Protein AF-A0A2J4ZVD0-F1 (afdb_monomer)

Radius of gyration: 17.95 Å; Cα contacts (8 Å, |Δi|>4): 15; chains: 1; bounding box: 34×31×47 Å

Organism: NCBI:txid1134687

pLDDT: mean 87.19, std 7.93, range [53.59, 97.44]

Mean predicted aligned error: 7.22 Å

Secondary structure (DSSP, 8-state):
--HHHHHHHHHHHHHHHHHHHHHHHHHHHHHH-SSHHHHHHHHHHHHHHHHHHHHHSSHHHHHHHHHHHH--

Foldseek 3Di:
DPPVVVVVVVVVVVVVVVVVVVVVVVVCCVPVNDDPVVVVVVVVVVVVVVVCCCCPVPVVVVVPVVVVVVVD

Structure (mmCIF, N/CA/C/O backbone):
data_AF-A0A2J4ZVD0-F1
#
_entry.id   AF-A0A2J4ZVD0-F1
#
loop_
_atom_site.group_PDB
_atom_site.id
_atom_site.type_symbol
_atom_site.label_atom_id
_atom_site.label_alt_id
_atom_site.label_comp_id
_atom_site.label_asym_id
_atom_site.label_entity_id
_atom_site.label_seq_id
_atom_site.pdbx_PDB_ins_code
_atom_site.Cartn_x
_atom_site.Cartn_y
_atom_site.Cartn_z
_atom_site.occupancy
_atom_site.B_iso_or_equiv
_atom_site.auth_seq_id
_atom_site.auth_comp_id
_atom_site.auth_asym_id
_atom_site.auth_atom_id
_atom_site.pdbx_PDB_model_num
ATOM 1 N N . MET A 1 1 ? -10.150 11.819 25.063 1.00 61.41 1 MET A N 1
ATOM 2 C CA . MET 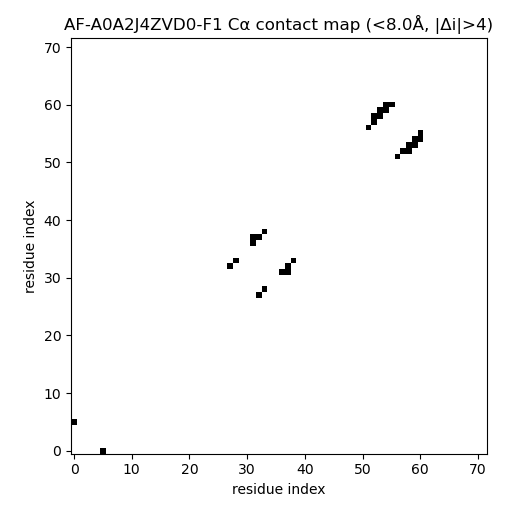A 1 1 ? -9.064 11.962 24.063 1.00 61.41 1 MET A CA 1
ATOM 3 C C . MET A 1 1 ? -9.348 13.198 23.226 1.00 61.41 1 ME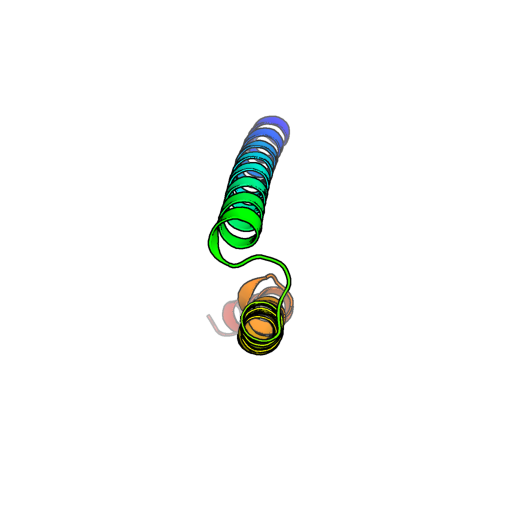T A C 1
ATOM 5 O O . MET A 1 1 ? -10.481 13.352 22.795 1.00 61.41 1 MET A O 1
ATOM 9 N N . ASN A 1 2 ? -8.374 14.088 23.017 1.00 83.62 2 ASN A N 1
ATOM 10 C CA . ASN A 1 2 ? -8.592 15.270 22.176 1.00 83.62 2 ASN A CA 1
ATOM 11 C C . ASN A 1 2 ? -8.736 14.823 20.709 1.00 83.62 2 ASN A C 1
ATOM 13 O O . ASN A 1 2 ? -7.780 14.291 20.133 1.00 83.62 2 ASN A O 1
ATOM 17 N N . LEU A 1 3 ? -9.921 15.005 20.116 1.00 87.88 3 LEU A N 1
ATOM 18 C CA . LEU A 1 3 ? -10.211 14.569 18.742 1.00 87.88 3 LEU A CA 1
ATOM 19 C C . LEU A 1 3 ? -9.252 15.203 17.730 1.00 87.88 3 LEU A C 1
ATOM 21 O O . LEU A 1 3 ? -8.740 14.502 16.864 1.00 87.88 3 LEU A O 1
ATOM 25 N N . LEU A 1 4 ? -8.923 16.486 17.903 1.00 90.00 4 LEU A N 1
ATOM 26 C CA . LEU A 1 4 ? -7.975 17.208 17.047 1.00 90.00 4 LEU A CA 1
ATOM 27 C C . LEU A 1 4 ? -6.586 16.553 17.019 1.00 90.00 4 LEU A C 1
ATOM 29 O O . LEU A 1 4 ? -5.991 16.405 15.956 1.00 90.00 4 LEU A O 1
ATOM 33 N N . LYS A 1 5 ? -6.090 16.092 18.175 1.00 88.25 5 LYS A N 1
ATOM 34 C CA . LYS A 1 5 ? -4.790 15.411 18.277 1.00 88.25 5 LYS A CA 1
ATOM 35 C C . LYS A 1 5 ? -4.815 14.043 17.590 1.00 88.25 5 LYS A C 1
ATOM 37 O O . LYS A 1 5 ? -3.858 13.676 16.918 1.00 88.25 5 LYS A O 1
ATOM 42 N N . SER A 1 6 ? -5.915 13.308 17.739 1.00 87.38 6 SER A N 1
ATOM 43 C CA . SER A 1 6 ? -6.077 11.977 17.134 1.00 87.38 6 SER A CA 1
ATOM 44 C C . SER A 1 6 ? -6.223 12.074 15.613 1.00 87.38 6 SER A C 1
ATOM 46 O O . SER A 1 6 ? -5.592 11.318 14.882 1.00 87.38 6 SER A O 1
ATOM 48 N N . LEU A 1 7 ? -6.983 13.061 15.133 1.00 90.81 7 LEU A N 1
ATOM 49 C CA . LEU A 1 7 ? -7.157 13.334 13.710 1.00 90.81 7 LEU A CA 1
ATOM 50 C C . LEU A 1 7 ? -5.838 13.744 13.052 1.00 90.81 7 LEU A C 1
ATOM 52 O O . LEU A 1 7 ? -5.502 13.209 12.001 1.00 90.81 7 LEU A O 1
ATOM 56 N N . ALA A 1 8 ? -5.066 14.627 13.691 1.00 92.44 8 ALA A N 1
ATOM 57 C CA . ALA A 1 8 ? -3.742 15.020 13.212 1.00 92.44 8 ALA A CA 1
ATOM 58 C C . ALA A 1 8 ? -2.754 13.837 13.170 1.00 92.44 8 ALA A C 1
ATOM 60 O O . ALA A 1 8 ? -1.973 13.704 12.227 1.00 92.44 8 ALA A O 1
ATOM 61 N N . ALA A 1 9 ? -2.801 12.93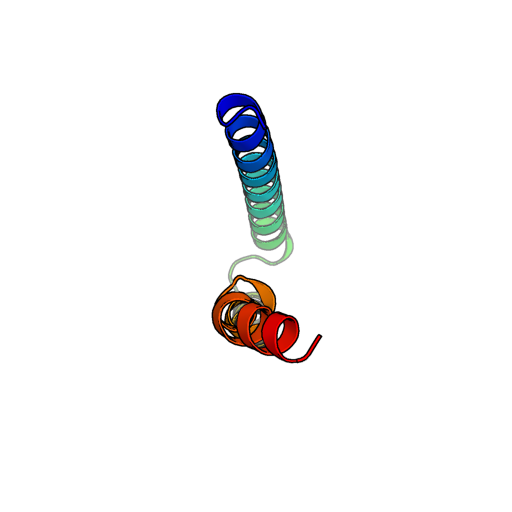9 14.158 1.00 91.94 9 ALA A N 1
ATOM 62 C CA . ALA A 1 9 ? -1.948 11.752 14.177 1.00 91.94 9 ALA A CA 1
ATOM 63 C C . ALA A 1 9 ? -2.302 10.772 13.044 1.00 91.94 9 ALA A C 1
ATOM 65 O O . ALA A 1 9 ? -1.432 10.357 12.285 1.00 91.94 9 ALA A O 1
ATOM 66 N N . VAL A 1 10 ? -3.584 10.446 12.862 1.00 91.44 10 VAL A N 1
ATOM 67 C CA . VAL A 1 10 ? -4.014 9.513 11.806 1.00 91.44 10 VAL A CA 1
ATOM 68 C C . VAL A 1 10 ? -3.784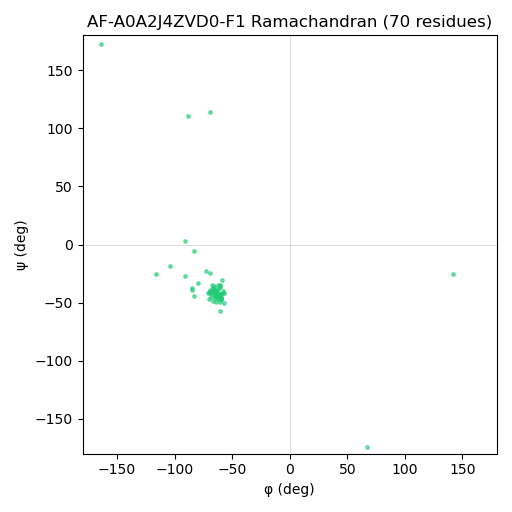 10.093 10.409 1.00 91.44 10 VAL A C 1
ATOM 70 O O . VAL A 1 10 ? -3.322 9.382 9.512 1.00 91.44 10 VAL A O 1
ATOM 73 N N . SER A 1 11 ? -4.068 11.383 10.205 1.00 91.50 11 SER A N 1
ATOM 74 C CA . SER A 1 11 ? -3.872 12.033 8.906 1.00 91.50 11 SER A CA 1
ATOM 75 C C . SER A 1 11 ? -2.394 12.124 8.526 1.00 91.50 11 SER A C 1
ATOM 77 O O . SER A 1 11 ? -2.049 11.829 7.383 1.00 91.50 11 SER A O 1
ATOM 79 N N . SER A 1 12 ? -1.512 12.446 9.478 1.00 93.81 12 SER A N 1
ATOM 80 C CA . SER A 1 12 ? -0.064 12.485 9.237 1.00 93.81 12 SER A CA 1
ATOM 81 C C . SER A 1 12 ? 0.499 11.104 8.903 1.00 93.81 12 SER A C 1
ATOM 83 O O . SER A 1 12 ? 1.225 10.974 7.917 1.00 93.81 12 SER A O 1
ATOM 85 N N . MET A 1 13 ? 0.094 10.057 9.632 1.00 94.00 13 MET A N 1
ATOM 86 C CA . MET A 1 13 ? 0.477 8.679 9.303 1.00 94.00 13 MET A CA 1
ATOM 87 C C . MET A 1 13 ? -0.032 8.267 7.917 1.00 94.00 13 MET A C 1
ATOM 89 O O . MET A 1 13 ? 0.721 7.701 7.128 1.00 94.00 13 MET A O 1
ATOM 93 N N . THR A 1 14 ? -1.273 8.622 7.573 1.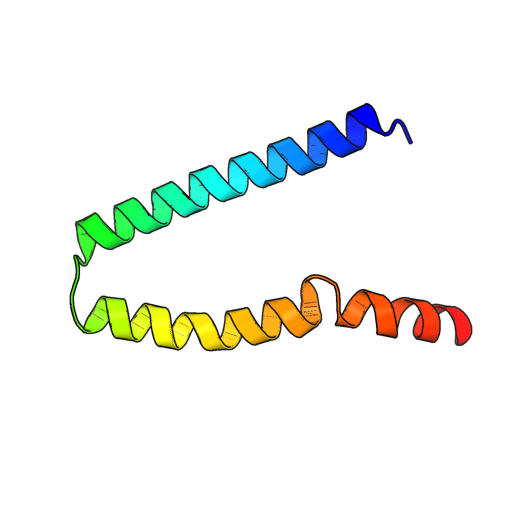00 92.38 14 THR A N 1
ATOM 94 C CA . THR A 1 14 ? -1.851 8.332 6.251 1.00 92.38 14 THR A CA 1
ATOM 95 C C . THR A 1 14 ? -1.085 9.043 5.136 1.00 92.38 14 THR A C 1
ATOM 97 O O . THR A 1 14 ? -0.783 8.438 4.106 1.00 92.38 14 THR A O 1
ATOM 100 N N . MET A 1 15 ? -0.749 10.321 5.329 1.00 95.19 15 MET A N 1
ATOM 101 C CA . MET A 1 15 ? -0.009 11.102 4.341 1.00 95.19 15 MET A CA 1
ATOM 102 C C . MET A 1 15 ? 1.387 10.521 4.122 1.00 95.19 15 MET A C 1
ATOM 104 O O . MET A 1 15 ? 1.803 10.328 2.981 1.00 95.19 15 MET A O 1
ATOM 108 N N . PHE A 1 16 ? 2.074 10.162 5.207 1.00 96.00 16 PHE A N 1
ATOM 109 C CA . PHE A 1 16 ? 3.383 9.528 5.141 1.00 96.00 16 PHE A CA 1
ATOM 110 C C . PHE A 1 16 ? 3.337 8.200 4.371 1.00 96.00 16 PHE A C 1
ATOM 112 O O . PHE A 1 16 ? 4.128 7.988 3.451 1.00 96.00 16 PHE A O 1
ATOM 119 N N . SER A 1 17 ? 2.352 7.341 4.657 1.00 93.81 17 SER A N 1
ATOM 120 C CA . SER A 1 17 ? 2.153 6.093 3.910 1.00 93.81 17 SER A CA 1
ATOM 121 C C . SER A 1 17 ? 1.875 6.327 2.422 1.00 93.81 17 SER A C 1
ATOM 123 O O . SER A 1 17 ? 2.366 5.565 1.590 1.00 93.81 17 SER A O 1
ATOM 125 N N . ARG A 1 18 ? 1.134 7.383 2.055 1.00 93.19 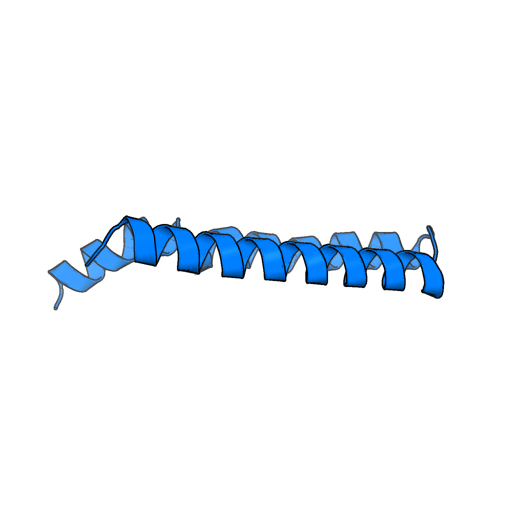18 ARG A N 1
ATOM 126 C CA . ARG A 1 18 ? 0.882 7.729 0.644 1.00 93.19 18 ARG A CA 1
ATOM 127 C C . ARG A 1 18 ? 2.145 8.180 -0.080 1.00 93.19 18 ARG A C 1
ATOM 129 O O . ARG A 1 18 ? 2.368 7.749 -1.206 1.00 93.19 18 ARG A O 1
ATOM 136 N N . VAL A 1 19 ? 2.978 8.998 0.562 1.00 97.44 19 VAL A N 1
ATOM 137 C CA . VAL A 1 19 ? 4.256 9.448 -0.014 1.00 97.44 19 VAL A CA 1
ATOM 138 C C . VAL A 1 19 ? 5.193 8.261 -0.242 1.00 97.44 19 VAL A C 1
ATOM 140 O O . VAL A 1 19 ? 5.767 8.133 -1.322 1.00 97.44 19 VAL A O 1
ATOM 143 N N . LEU A 1 20 ? 5.299 7.349 0.728 1.00 96.31 20 LEU A N 1
ATOM 144 C CA . LEU A 1 20 ? 6.085 6.123 0.563 1.00 96.31 20 LEU A CA 1
ATOM 145 C C . LEU A 1 20 ? 5.523 5.208 -0.533 1.00 96.31 20 LEU A C 1
ATOM 147 O O . LEU A 1 20 ? 6.292 4.646 -1.312 1.00 96.31 20 LEU A O 1
ATOM 151 N N . GLY A 1 21 ? 4.197 5.085 -0.631 1.00 93.38 21 GLY A N 1
ATOM 152 C CA . GLY A 1 21 ? 3.539 4.355 -1.716 1.00 93.38 21 GLY A CA 1
ATOM 153 C C . GLY A 1 21 ? 3.878 4.935 -3.089 1.00 93.38 21 GLY A C 1
ATOM 154 O O . GLY A 1 21 ? 4.273 4.196 -3.986 1.00 93.38 21 GLY A O 1
ATOM 155 N N . PHE A 1 22 ? 3.831 6.261 -3.224 1.00 94.88 22 PHE A N 1
ATOM 156 C CA . PHE A 1 22 ? 4.217 6.947 -4.455 1.00 94.88 22 PHE A CA 1
ATOM 157 C C . PHE A 1 22 ? 5.690 6.712 -4.812 1.00 94.88 22 PHE A C 1
ATOM 159 O O . PHE A 1 22 ? 6.007 6.391 -5.956 1.00 94.88 22 PHE A O 1
ATOM 166 N N . ALA A 1 23 ? 6.592 6.817 -3.833 1.00 96.94 23 ALA A N 1
ATOM 167 C CA . ALA A 1 23 ? 8.011 6.549 -4.045 1.00 96.94 23 ALA A CA 1
ATOM 168 C C . ALA A 1 23 ? 8.256 5.106 -4.515 1.00 96.94 23 ALA A C 1
ATOM 170 O O . ALA A 1 23 ? 9.023 4.887 -5.452 1.00 96.94 23 ALA A O 1
ATOM 171 N N . ARG A 1 24 ? 7.566 4.125 -3.916 1.00 92.50 24 ARG A N 1
ATOM 172 C CA . ARG A 1 24 ? 7.611 2.725 -4.357 1.00 92.50 24 ARG A CA 1
ATOM 173 C C . ARG A 1 24 ? 7.194 2.599 -5.819 1.00 92.50 24 ARG A C 1
ATOM 175 O O . ARG A 1 24 ? 7.915 1.984 -6.597 1.00 92.50 24 ARG A O 1
ATOM 182 N N . ASP A 1 25 ? 6.056 3.176 -6.189 1.00 90.50 25 ASP A N 1
ATOM 183 C CA . ASP A 1 25 ? 5.517 3.044 -7.543 1.00 90.50 25 ASP A CA 1
ATOM 184 C C . ASP A 1 25 ? 6.430 3.721 -8.580 1.00 90.50 25 ASP A C 1
ATOM 186 O O . ASP A 1 25 ? 6.681 3.152 -9.641 1.00 90.50 25 ASP A O 1
ATOM 190 N N . ALA A 1 26 ? 7.032 4.867 -8.243 1.00 92.94 26 ALA A N 1
ATOM 191 C CA . ALA A 1 26 ? 8.028 5.533 -9.083 1.00 92.94 26 ALA A CA 1
ATOM 192 C C . ALA A 1 26 ? 9.307 4.695 -9.272 1.00 92.94 26 ALA A C 1
ATOM 194 O O . ALA A 1 26 ? 9.840 4.618 -10.380 1.00 92.94 26 ALA A O 1
ATOM 195 N N . ILE A 1 27 ? 9.794 4.038 -8.212 1.00 94.25 27 ILE A N 1
ATOM 196 C CA . ILE A 1 27 ? 10.957 3.139 -8.284 1.00 94.25 27 ILE A CA 1
ATOM 197 C C . ILE A 1 27 ? 10.637 1.921 -9.154 1.00 94.25 27 ILE A C 1
ATOM 199 O O . ILE A 1 27 ? 11.433 1.570 -10.024 1.00 94.25 27 ILE A O 1
ATOM 203 N N . VAL A 1 28 ? 9.469 1.303 -8.960 1.00 91.06 28 VAL A N 1
ATOM 204 C CA . VAL A 1 28 ? 9.036 0.145 -9.755 1.00 91.06 28 VAL A CA 1
ATOM 205 C C . VAL A 1 28 ? 8.922 0.521 -11.231 1.00 91.06 28 VAL A C 1
ATOM 207 O O . VAL A 1 28 ? 9.472 -0.179 -12.078 1.00 91.06 28 VAL A O 1
ATOM 210 N N . ALA A 1 29 ? 8.297 1.660 -11.540 1.00 90.12 29 ALA A N 1
ATOM 211 C CA . ALA A 1 29 ? 8.187 2.156 -12.907 1.00 90.12 29 ALA A CA 1
ATOM 212 C C . ALA A 1 29 ? 9.559 2.457 -13.533 1.00 90.12 29 ALA A C 1
ATOM 214 O O . ALA A 1 29 ? 9.770 2.165 -14.706 1.00 90.12 29 ALA A O 1
ATOM 215 N N . ARG A 1 30 ? 10.513 2.998 -12.764 1.00 91.88 30 ARG A N 1
ATOM 216 C CA . ARG A 1 30 ? 11.861 3.308 -13.264 1.00 91.88 30 ARG A CA 1
ATOM 217 C C . ARG A 1 30 ? 12.708 2.062 -13.525 1.00 91.88 30 ARG A C 1
ATOM 219 O O . ARG A 1 30 ? 13.451 2.047 -14.499 1.00 91.88 30 ARG A O 1
ATOM 226 N N . ILE A 1 31 ? 12.655 1.068 -12.638 1.00 92.31 31 ILE A N 1
ATOM 227 C CA . IL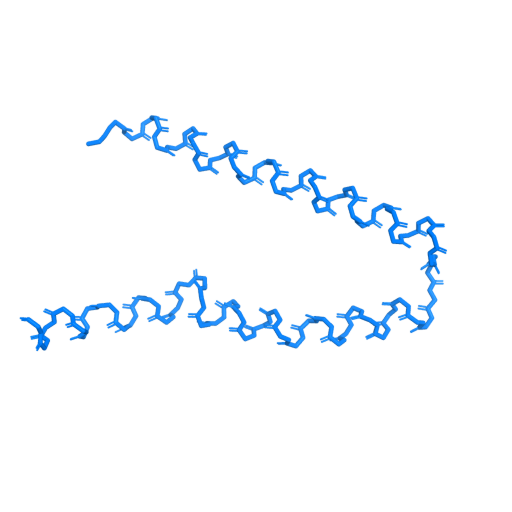E A 1 31 ? 13.517 -0.122 -12.714 1.00 92.31 31 ILE A CA 1
ATOM 228 C C . ILE A 1 31 ? 12.938 -1.162 -13.675 1.00 92.31 31 IL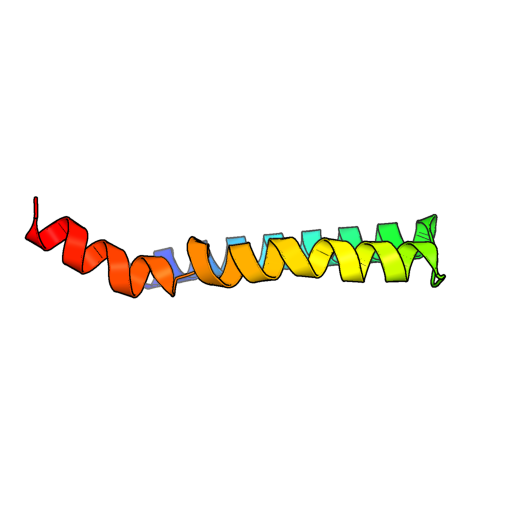E A C 1
ATOM 230 O O . ILE A 1 31 ? 13.674 -1.729 -14.475 1.00 92.31 31 ILE A O 1
ATOM 234 N N . PHE A 1 32 ? 11.632 -1.419 -13.592 1.00 88.56 32 PHE A N 1
ATOM 235 C CA . PHE A 1 32 ? 10.988 -2.506 -14.330 1.00 88.56 32 PHE A CA 1
ATOM 236 C C . PHE A 1 32 ? 10.193 -2.027 -15.551 1.00 88.56 32 PHE A C 1
ATOM 238 O O . PHE A 1 32 ? 9.921 -2.826 -16.444 1.00 88.56 32 PHE A O 1
ATOM 245 N N . GLY A 1 33 ? 9.840 -0.739 -15.619 1.00 86.12 33 GLY A N 1
ATOM 246 C CA . GLY A 1 33 ? 9.059 -0.186 -16.723 1.00 86.12 33 GLY A CA 1
ATOM 247 C C . GLY A 1 33 ? 7.621 -0.712 -16.787 1.00 86.12 33 GLY A C 1
ATOM 248 O O . GLY A 1 33 ? 7.142 -1.442 -15.914 1.00 86.12 33 GLY A O 1
ATOM 249 N N . ALA A 1 34 ? 6.920 -0.327 -17.851 1.00 84.62 34 ALA A N 1
ATOM 250 C CA . ALA A 1 34 ? 5.622 -0.894 -18.198 1.00 84.62 34 ALA A CA 1
ATOM 251 C C . ALA A 1 34 ? 5.840 -2.133 -19.080 1.00 84.62 34 ALA A C 1
ATOM 253 O O . ALA A 1 34 ? 6.290 -2.011 -20.219 1.00 84.62 34 ALA A O 1
ATOM 254 N N . GLY A 1 35 ? 5.555 -3.323 -18.550 1.00 88.12 35 GLY A N 1
ATOM 255 C CA . GLY A 1 35 ? 5.730 -4.580 -19.268 1.00 88.12 35 GLY A CA 1
ATOM 256 C C . GLY A 1 35 ? 4.992 -5.742 -18.608 1.00 88.12 35 GLY A C 1
ATOM 257 O O . GLY A 1 35 ? 4.490 -5.638 -17.492 1.00 88.12 35 GLY A O 1
ATOM 258 N N . MET A 1 36 ? 4.968 -6.894 -19.283 1.00 90.00 36 MET A N 1
ATOM 259 C CA . MET A 1 36 ? 4.185 -8.051 -18.822 1.00 90.00 36 MET A CA 1
ATOM 260 C C . MET A 1 36 ? 4.576 -8.545 -17.418 1.00 90.00 36 MET A C 1
ATOM 262 O O . MET A 1 36 ? 3.729 -9.055 -16.690 1.00 90.00 36 MET A O 1
ATOM 266 N N . ALA A 1 37 ? 5.841 -8.386 -17.014 1.00 89.06 37 ALA A N 1
ATOM 267 C CA . ALA A 1 37 ? 6.303 -8.786 -15.685 1.00 89.06 37 ALA A CA 1
ATOM 268 C C . ALA A 1 37 ? 5.729 -7.893 -14.568 1.00 89.06 37 ALA A C 1
ATOM 270 O O . ALA A 1 37 ? 5.308 -8.406 -13.528 1.00 89.06 37 ALA A O 1
ATOM 271 N N . THR A 1 38 ? 5.677 -6.573 -14.777 1.00 89.38 38 THR A N 1
ATOM 272 C CA . THR A 1 38 ? 5.084 -5.629 -13.820 1.00 89.38 38 THR A CA 1
ATOM 273 C C . THR A 1 38 ? 3.571 -5.793 -13.738 1.00 89.38 38 THR A C 1
ATOM 275 O O . THR A 1 38 ? 3.025 -5.810 -12.635 1.00 89.38 38 THR A O 1
ATOM 278 N N . ASP A 1 39 ? 2.905 -6.038 -14.867 1.00 87.75 39 ASP A N 1
ATOM 279 C CA . ASP A 1 39 ? 1.469 -6.334 -14.897 1.00 87.75 39 ASP A CA 1
ATOM 280 C C . ASP A 1 39 ? 1.132 -7.625 -14.136 1.00 87.75 39 ASP A C 1
ATOM 282 O O . ASP A 1 39 ? 0.238 -7.636 -13.283 1.00 87.75 39 ASP A O 1
ATOM 286 N N . ALA A 1 40 ? 1.890 -8.702 -14.374 1.00 90.94 40 ALA A N 1
ATOM 287 C CA . ALA A 1 40 ? 1.723 -9.967 -13.661 1.00 90.94 40 ALA A CA 1
ATOM 288 C C . ALA A 1 40 ? 1.928 -9.800 -12.146 1.00 90.94 40 ALA A C 1
ATOM 290 O O . ALA A 1 40 ? 1.133 -10.312 -11.352 1.00 90.94 40 ALA A O 1
ATOM 291 N N . PHE A 1 41 ? 2.945 -9.034 -11.738 1.00 90.19 41 PHE A N 1
ATOM 292 C CA . PHE A 1 41 ? 3.183 -8.712 -10.333 1.00 90.19 41 PHE A CA 1
ATOM 293 C C . PHE A 1 41 ? 1.997 -7.967 -9.707 1.00 90.19 41 PHE A C 1
ATOM 295 O O . PHE A 1 41 ? 1.541 -8.347 -8.628 1.00 90.19 41 PHE A O 1
ATOM 302 N N . PHE A 1 42 ? 1.447 -6.946 -10.370 1.00 90.38 42 PHE A N 1
ATOM 303 C CA . PHE A 1 42 ? 0.315 -6.191 -9.828 1.00 90.38 42 PHE A CA 1
ATOM 304 C C . PHE A 1 42 ? -0.964 -7.023 -9.719 1.00 90.38 42 PHE A C 1
ATOM 306 O O . PHE A 1 42 ? -1.699 -6.883 -8.735 1.00 90.38 42 PHE A O 1
ATOM 313 N N . VAL A 1 43 ? -1.228 -7.911 -10.681 1.00 92.56 43 VAL A N 1
ATOM 314 C CA . VAL A 1 43 ? -2.358 -8.848 -10.608 1.00 92.56 43 VAL A CA 1
ATOM 315 C C . VAL A 1 43 ? -2.179 -9.809 -9.434 1.00 92.56 43 VAL A C 1
ATOM 317 O O . VAL A 1 43 ? -3.083 -9.927 -8.602 1.00 92.56 43 VAL A O 1
ATOM 320 N N . ALA A 1 44 ? -1.004 -10.430 -9.308 1.00 92.62 44 ALA A N 1
ATOM 321 C CA . ALA A 1 44 ? -0.702 -11.336 -8.204 1.00 92.62 44 ALA A CA 1
ATOM 322 C C . ALA A 1 44 ? -0.795 -10.627 -6.844 1.00 92.62 44 ALA A C 1
ATOM 324 O O . ALA A 1 44 ? -1.399 -11.144 -5.907 1.00 92.62 44 ALA A O 1
ATOM 325 N N . PHE A 1 45 ? -0.272 -9.404 -6.738 1.00 90.81 45 PHE A N 1
ATOM 326 C CA . PHE A 1 45 ? -0.280 -8.626 -5.500 1.00 90.81 45 PHE A CA 1
ATOM 327 C C . PHE A 1 45 ? -1.682 -8.141 -5.093 1.00 90.81 45 PHE A C 1
ATOM 329 O O . PHE A 1 45 ? -1.944 -7.901 -3.909 1.00 90.81 45 PHE A O 1
ATOM 336 N N . LYS A 1 46 ? -2.616 -8.009 -6.042 1.00 91.00 46 LYS A N 1
ATOM 337 C CA . LYS A 1 46 ? -3.999 -7.600 -5.759 1.00 91.00 46 LYS A CA 1
ATOM 338 C C . LYS A 1 46 ? -4.768 -8.662 -4.966 1.00 91.00 46 LYS A C 1
ATOM 340 O O . LYS A 1 46 ? -5.565 -8.291 -4.107 1.00 91.00 46 LYS A O 1
ATOM 345 N N . LEU A 1 47 ? -4.509 -9.949 -5.206 1.00 90.75 47 LEU A N 1
ATOM 346 C CA . LEU A 1 47 ? -5.208 -11.067 -4.556 1.00 90.75 47 LEU A CA 1
ATOM 347 C C . LEU A 1 47 ? -5.043 -11.060 -3.020 1.00 90.75 47 LEU A C 1
ATOM 349 O O . LEU A 1 47 ? -6.053 -10.937 -2.322 1.00 90.75 47 LEU A O 1
ATOM 353 N N . PRO A 1 48 ? -3.819 -11.086 -2.452 1.00 90.75 48 PRO A N 1
ATOM 354 C CA . PRO A 1 48 ? -3.635 -10.986 -1.004 1.00 90.75 48 PRO A CA 1
ATOM 355 C C . PRO A 1 48 ? -4.133 -9.659 -0.431 1.00 90.75 48 PRO A C 1
ATOM 357 O O . PRO A 1 48 ? -4.673 -9.623 0.672 1.00 90.75 48 PRO A O 1
ATOM 360 N N . ASN A 1 49 ? -3.988 -8.557 -1.175 1.00 90.88 49 ASN A N 1
ATOM 361 C CA . ASN A 1 49 ? -4.480 -7.262 -0.710 1.00 90.88 49 ASN A CA 1
ATOM 362 C C . ASN A 1 49 ? -5.999 -7.218 -0.600 1.00 90.88 49 ASN A C 1
ATOM 364 O O . ASN A 1 49 ? -6.504 -6.592 0.326 1.00 90.88 49 ASN A O 1
ATOM 368 N N . LEU A 1 50 ? -6.730 -7.880 -1.497 1.00 88.19 50 LEU A N 1
ATOM 369 C CA . LEU A 1 50 ? -8.179 -7.997 -1.381 1.00 88.19 50 LEU A CA 1
ATOM 370 C C . LEU A 1 50 ? -8.561 -8.703 -0.075 1.00 88.19 50 LEU A C 1
ATOM 372 O O . LEU A 1 50 ? -9.383 -8.185 0.676 1.00 88.19 50 LEU A O 1
ATOM 376 N N . LEU A 1 51 ? -7.903 -9.825 0.233 1.00 88.00 51 LEU A N 1
ATOM 377 C CA . LEU A 1 51 ? -8.110 -10.544 1.491 1.00 88.00 51 LEU A CA 1
ATOM 378 C C . LEU A 1 51 ? -7.780 -9.654 2.696 1.00 88.00 51 LEU A C 1
ATOM 380 O O . LEU A 1 51 ? -8.588 -9.531 3.611 1.00 88.00 51 LEU A O 1
ATOM 384 N N . ARG A 1 52 ? -6.643 -8.952 2.670 1.00 87.38 52 ARG A N 1
ATOM 385 C CA . ARG A 1 52 ? -6.253 -8.010 3.729 1.00 87.38 52 ARG A CA 1
ATOM 386 C C . ARG A 1 52 ? -7.304 -6.916 3.944 1.00 87.38 52 ARG A C 1
ATOM 388 O O . ARG A 1 52 ? -7.617 -6.599 5.086 1.00 87.38 52 ARG A O 1
ATOM 395 N N . ARG A 1 53 ? -7.879 -6.355 2.876 1.00 84.62 53 ARG A N 1
ATOM 396 C CA . ARG A 1 53 ? -8.940 -5.336 2.978 1.00 84.62 53 ARG A CA 1
ATOM 397 C C . ARG A 1 53 ? -10.208 -5.892 3.627 1.00 84.62 53 ARG A C 1
ATOM 399 O O . ARG A 1 53 ? -10.801 -5.220 4.463 1.00 84.62 53 ARG A O 1
ATOM 406 N N . ILE A 1 54 ? -10.598 -7.118 3.282 1.00 83.50 54 ILE A N 1
ATOM 407 C CA . ILE A 1 54 ? -11.793 -7.771 3.839 1.00 83.50 54 ILE A CA 1
ATOM 408 C C . ILE A 1 54 ? -11.583 -8.131 5.319 1.00 83.50 54 ILE A C 1
ATOM 410 O O . ILE A 1 54 ? -12.429 -7.830 6.160 1.00 83.50 54 ILE A O 1
ATOM 414 N N . PHE A 1 55 ? -10.445 -8.738 5.659 1.00 80.12 55 PHE A N 1
ATOM 415 C CA . PHE A 1 55 ? -10.220 -9.299 6.993 1.00 80.12 55 PHE A CA 1
ATOM 416 C C . PHE A 1 55 ? -9.567 -8.339 7.995 1.00 80.12 55 PHE A C 1
ATOM 418 O O . PHE A 1 55 ? -9.779 -8.493 9.191 1.00 80.12 55 PHE A O 1
ATOM 425 N N . ALA A 1 56 ? -8.775 -7.358 7.555 1.00 75.50 56 ALA A N 1
ATOM 426 C CA . ALA A 1 56 ? -7.954 -6.545 8.461 1.00 75.50 56 ALA A CA 1
ATOM 427 C C . ALA A 1 56 ? -8.325 -5.054 8.489 1.00 75.50 56 ALA A C 1
ATOM 429 O O . ALA A 1 56 ? -8.067 -4.391 9.489 1.00 75.50 56 ALA A O 1
ATOM 430 N N . GLU A 1 57 ? -8.926 -4.503 7.429 1.00 73.31 57 GLU A N 1
ATOM 431 C CA . GLU A 1 57 ? -9.192 -3.054 7.343 1.00 73.31 57 GLU A CA 1
ATOM 432 C C . GLU A 1 57 ? -10.565 -2.613 7.878 1.00 73.31 57 GLU A C 1
ATOM 434 O O . GLU A 1 57 ? -10.871 -1.424 7.849 1.00 73.31 57 GLU A O 1
ATOM 439 N N . GLY A 1 58 ? -11.380 -3.525 8.419 1.00 68.00 58 GLY A N 1
ATOM 440 C CA . GLY A 1 58 ? -12.519 -3.132 9.257 1.00 68.00 58 GLY A CA 1
ATOM 441 C C . GLY A 1 58 ? -13.790 -3.949 9.087 1.00 68.00 58 GLY A C 1
ATOM 442 O O . GLY A 1 58 ? -14.535 -4.052 10.054 1.00 68.00 58 GLY A O 1
ATOM 443 N N . ALA A 1 59 ? -14.030 -4.580 7.933 1.00 72.56 59 ALA A N 1
ATOM 444 C CA . ALA A 1 59 ? -15.258 -5.3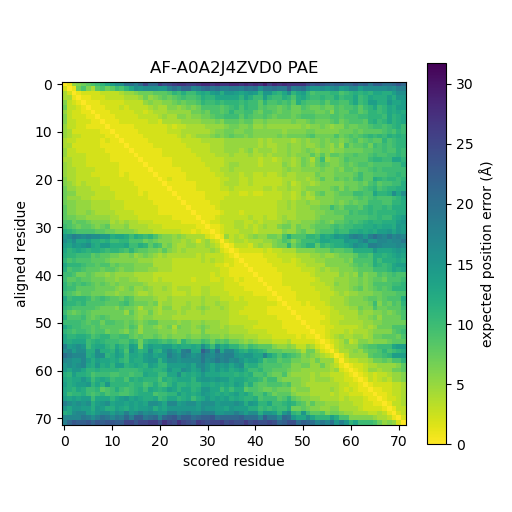59 7.734 1.00 72.56 59 ALA A CA 1
ATOM 445 C C . ALA A 1 59 ? -15.347 -6.534 8.725 1.00 72.56 59 ALA A C 1
ATOM 447 O O . ALA A 1 59 ? -16.373 -6.732 9.371 1.00 72.56 59 ALA A O 1
ATOM 448 N N . PHE A 1 60 ? -14.239 -7.251 8.928 1.00 75.19 60 PHE A N 1
ATOM 449 C CA . PHE A 1 60 ? -14.165 -8.286 9.956 1.00 75.19 60 PHE A CA 1
ATOM 450 C C . PHE A 1 60 ? -14.203 -7.708 11.375 1.00 75.19 60 PHE A C 1
ATOM 452 O O . PHE A 1 60 ? -14.970 -8.190 12.199 1.00 75.19 60 PHE A O 1
ATOM 459 N N . SER A 1 61 ? -13.444 -6.646 11.666 1.00 76.69 61 SER A N 1
ATOM 460 C CA . SER A 1 61 ? -13.424 -6.034 13.003 1.00 76.69 61 SER A CA 1
ATOM 461 C C . SER A 1 61 ? -14.798 -5.508 13.435 1.00 76.69 61 SER A C 1
ATOM 463 O O . SER A 1 61 ? -15.140 -5.616 14.606 1.00 76.69 61 SER A O 1
ATOM 465 N N . GLN A 1 62 ? -15.611 -4.986 12.513 1.00 78.75 62 GLN A N 1
ATOM 466 C CA . GLN A 1 62 ? -16.966 -4.515 12.814 1.00 78.75 62 GLN A CA 1
ATOM 467 C C . GLN A 1 62 ? -17.920 -5.644 13.213 1.00 78.75 62 GLN A C 1
ATOM 469 O O . GLN A 1 62 ? -18.738 -5.442 14.104 1.00 78.75 62 GLN A O 1
ATOM 474 N N . ALA A 1 63 ? -17.818 -6.816 12.584 1.00 81.25 63 ALA A N 1
ATOM 475 C CA . ALA A 1 63 ? -18.673 -7.959 12.901 1.00 81.25 63 ALA A CA 1
ATOM 476 C C . ALA A 1 63 ? -18.135 -8.795 14.077 1.00 81.25 63 ALA A C 1
ATOM 478 O O . ALA A 1 63 ? -18.901 -9.291 14.896 1.00 81.25 63 ALA A O 1
ATOM 479 N N . PHE A 1 64 ? -16.814 -8.949 14.172 1.00 81.31 64 PHE A N 1
ATOM 480 C CA . PHE A 1 64 ? -16.166 -9.856 15.117 1.00 81.31 64 PHE A CA 1
ATOM 481 C C . PHE A 1 64 ? -15.958 -9.244 16.508 1.00 81.31 64 PHE A C 1
ATOM 483 O O . PHE A 1 64 ? -16.139 -9.938 17.506 1.00 81.31 64 PHE A O 1
ATOM 490 N N . VAL A 1 65 ? -15.595 -7.957 16.605 1.00 83.31 65 VAL A N 1
ATOM 491 C CA . VAL A 1 65 ? -15.310 -7.311 17.903 1.00 83.31 65 VAL A CA 1
ATOM 492 C C . VAL A 1 65 ? -16.532 -7.288 18.837 1.00 83.31 65 VAL A C 1
ATOM 494 O O . VAL A 1 65 ? -16.344 -7.617 20.007 1.00 83.31 65 VAL A O 1
ATOM 497 N N . PRO A 1 66 ? -17.764 -6.964 18.384 1.00 83.62 66 PRO A N 1
ATOM 498 C CA . PRO A 1 66 ? -18.945 -6.983 19.251 1.00 83.62 66 PRO A CA 1
ATOM 499 C C . PRO A 1 66 ? -19.277 -8.385 19.767 1.00 83.62 66 PRO A C 1
ATOM 501 O O . PRO A 1 66 ? -19.499 -8.548 20.959 1.00 83.62 66 PRO A O 1
ATOM 504 N N . ILE A 1 67 ? -19.230 -9.397 18.890 1.00 85.56 67 ILE A N 1
ATOM 505 C CA . ILE A 1 67 ? -19.472 -10.800 19.259 1.00 85.56 67 ILE A CA 1
ATOM 506 C C . ILE A 1 67 ? -18.441 -11.249 20.299 1.00 85.56 67 ILE A C 1
ATOM 508 O O . ILE A 1 67 ? -18.800 -11.768 21.346 1.00 85.56 67 ILE A O 1
ATOM 512 N N . LEU A 1 68 ? -17.149 -11.011 20.058 1.00 86.31 68 LEU A N 1
ATOM 513 C CA . LEU A 1 68 ? -16.108 -11.387 21.016 1.00 86.31 68 LEU A CA 1
ATOM 514 C C . LEU A 1 68 ? -16.283 -10.686 22.373 1.00 86.31 68 LEU A C 1
ATOM 516 O O . LEU A 1 68 ? -15.981 -11.287 23.399 1.00 86.31 68 LEU A O 1
ATOM 520 N N . ALA A 1 69 ? -16.738 -9.432 22.380 1.00 85.56 69 ALA A N 1
ATOM 521 C CA . ALA A 1 69 ? -16.995 -8.677 23.604 1.00 85.56 69 ALA A CA 1
ATOM 522 C C . ALA A 1 69 ? -18.243 -9.157 24.363 1.00 85.56 69 ALA A C 1
ATOM 524 O O . ALA A 1 69 ? -18.333 -8.918 25.557 1.00 85.56 69 ALA A O 1
ATOM 525 N N . GLU A 1 70 ? -19.191 -9.815 23.693 1.00 83.69 70 GLU A N 1
ATOM 526 C CA . GLU A 1 70 ? -20.387 -10.391 24.318 1.00 83.69 70 GLU A CA 1
ATOM 527 C C . GLU A 1 70 ? -20.097 -11.742 24.994 1.00 83.69 70 GLU A C 1
ATOM 529 O O . GLU A 1 70 ? -20.675 -12.062 26.028 1.00 83.69 70 GLU A O 1
ATOM 534 N N . TYR A 1 71 ? -19.167 -12.528 24.440 1.00 77.69 71 TYR A N 1
ATOM 535 C CA . TYR A 1 71 ? -18.744 -13.819 25.003 1.00 77.69 71 TYR A CA 1
ATOM 536 C C . TYR A 1 71 ? -17.675 -13.707 26.104 1.00 77.69 71 TYR A C 1
ATOM 538 O O . TYR A 1 71 ? -17.291 -14.732 26.675 1.00 77.69 71 TYR A O 1
ATOM 546 N N . LYS A 1 72 ? -17.154 -12.506 26.372 1.00 53.59 72 LYS A N 1
ATOM 547 C CA . LYS A 1 72 ? -16.060 -12.257 27.316 1.00 53.59 72 LYS A CA 1
ATOM 548 C C . LYS A 1 72 ? -16.533 -11.424 28.497 1.00 53.59 72 LYS A C 1
ATOM 550 O O . LYS A 1 72 ? -16.116 -11.761 29.626 1.00 53.59 72 LYS A O 1
#

Solvent-accessible surface area (backbone atoms only — not comparable to full-atom values): 4126 Å² total; per-residue (Å²): 130,65,62,71,60,53,51,52,50,52,50,50,53,50,51,52,51,49,53,54,49,50,52,50,53,53,49,47,45,70,76,67,39,93,43,73,69,53,54,50,49,53,56,60,54,44,56,62,48,51,52,44,49,47,59,68,72,40,64,36,54,67,63,46,49,60,54,55,62,71,79,103

Nearest PDB structures (foldseek):
  9g36-assembly1_A  TM=4.136E-01  e=9.594E+00  Mycolicibacterium thermoresistibile ATCC 19527

InterPro domains:
  IPR004268 Peptidoglycan biosynthesis protein MurJ [PF03023] (28-72)
  IPR004268 Peptidoglycan biosynthesis protein MurJ [PR01806] (33-52)
  IPR004268 Peptidoglycan biosynthesis protein MurJ [PR01806] (52-68)
  IPR051050 Lipid II flippase MurJ/MviN [PTHR47019] (2-72)

Sequence (72 aa):
MNLLKSLAAVSSMTMFSRVLGFARDAIVARIFGAGMATDAFFVAFKLPNLLRRIFAEGAFSQAFVPILAEYK